Protein AF-A0A350LQU1-F1 (afdb_monomer_lite)

Foldseek 3Di:
DKDWDWAFDDFPCQVVQQVVCVVVVFDPWDRDGGTIITMGDPVVVVPD

Structure (mmCIF, N/CA/C/O backbone):
data_AF-A0A350LQU1-F1
#
_entry.id   AF-A0A350LQU1-F1
#
loop_
_atom_site.group_PDB
_atom_site.id
_atom_site.type_symbol
_atom_site.label_atom_id
_atom_site.label_alt_id
_atom_site.label_comp_id
_atom_site.label_asym_id
_atom_site.label_entity_id
_atom_site.label_seq_id
_atom_site.pdbx_PDB_ins_code
_atom_site.Cartn_x
_atom_site.Cartn_y
_atom_site.Cartn_z
_atom_site.occupancy
_atom_site.B_iso_or_equiv
_atom_site.auth_seq_id
_atom_site.auth_comp_id
_atom_site.auth_asym_id
_atom_site.auth_atom_id
_atom_site.pdbx_PDB_model_num
ATOM 1 N N . MET A 1 1 ? 13.395 2.315 -13.701 1.00 84.19 1 MET A N 1
ATOM 2 C CA . MET A 1 1 ? 13.936 3.080 -12.561 1.00 84.19 1 MET A CA 1
ATOM 3 C C . MET A 1 1 ? 12.809 3.054 -11.581 1.00 84.19 1 MET A C 1
ATOM 5 O O . MET A 1 1 ? 11.758 3.607 -11.893 1.00 84.19 1 MET A O 1
ATOM 9 N N . ASP A 1 2 ? 13.011 2.319 -10.503 1.00 91.25 2 ASP A N 1
ATOM 10 C CA . ASP A 1 2 ? 11.915 1.903 -9.648 1.00 91.25 2 ASP A CA 1
ATOM 11 C C . ASP A 1 2 ? 12.009 2.696 -8.348 1.00 91.25 2 ASP A C 1
ATOM 13 O O . ASP A 1 2 ? 13.101 2.970 -7.842 1.00 91.25 2 ASP A O 1
ATOM 17 N N . PHE A 1 3 ? 10.857 3.124 -7.858 1.00 95.00 3 PHE A N 1
ATOM 18 C CA . PHE A 1 3 ? 10.678 3.950 -6.681 1.00 95.00 3 PHE A CA 1
ATOM 19 C C . PHE A 1 3 ? 10.028 3.123 -5.581 1.00 95.00 3 PHE A C 1
ATOM 21 O O . PHE A 1 3 ? 9.177 2.278 -5.858 1.00 95.00 3 PHE A O 1
ATOM 28 N N . ALA A 1 4 ? 10.385 3.425 -4.336 1.00 95.31 4 ALA A N 1
ATOM 29 C CA . ALA A 1 4 ? 9.560 3.063 -3.195 1.00 95.31 4 ALA A CA 1
ATOM 30 C C . ALA A 1 4 ? 8.417 4.083 -3.101 1.00 95.31 4 ALA A C 1
ATOM 32 O O . ALA A 1 4 ? 8.668 5.286 -2.999 1.00 95.31 4 ALA A O 1
ATOM 33 N N . ILE A 1 5 ? 7.178 3.609 -3.181 1.00 96.56 5 ILE A N 1
ATOM 34 C CA . ILE A 1 5 ? 5.973 4.439 -3.192 1.00 96.56 5 ILE A CA 1
ATOM 35 C C . ILE A 1 5 ? 5.148 4.074 -1.961 1.00 96.56 5 ILE A C 1
ATOM 37 O O . ILE A 1 5 ? 4.874 2.900 -1.724 1.00 96.56 5 ILE A O 1
ATOM 41 N N . PHE A 1 6 ? 4.752 5.085 -1.189 1.00 97.19 6 PHE A N 1
ATOM 42 C CA . PHE A 1 6 ? 3.932 4.922 0.007 1.00 97.19 6 PHE A CA 1
ATOM 43 C C . PHE A 1 6 ? 2.525 5.475 -0.225 1.00 97.19 6 PHE A C 1
ATOM 45 O O . PHE A 1 6 ? 2.356 6.657 -0.527 1.00 97.19 6 PHE A O 1
ATOM 52 N N . LEU A 1 7 ? 1.523 4.615 -0.060 1.00 97.19 7 LEU A N 1
ATOM 53 C CA . LEU A 1 7 ? 0.104 4.916 -0.204 1.00 97.19 7 LEU A CA 1
ATOM 54 C C . LEU A 1 7 ? -0.506 5.088 1.188 1.00 97.19 7 LEU A C 1
ATOM 56 O O . LEU A 1 7 ? -0.704 4.113 1.912 1.00 97.19 7 LEU A O 1
ATOM 60 N N . ALA A 1 8 ? -0.771 6.332 1.582 1.00 97.69 8 ALA A N 1
ATOM 61 C CA . ALA A 1 8 ? -1.340 6.642 2.890 1.00 97.69 8 AL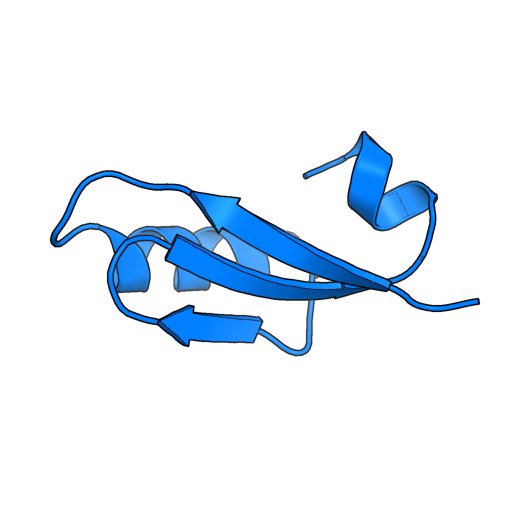A A CA 1
ATOM 62 C C . ALA A 1 8 ? -2.819 6.231 2.980 1.00 97.69 8 ALA A C 1
ATOM 64 O O . ALA A 1 8 ? -3.587 6.427 2.040 1.00 97.69 8 ALA A O 1
ATOM 65 N N . THR A 1 9 ? -3.240 5.729 4.141 1.00 97.31 9 THR A N 1
ATOM 66 C CA . THR A 1 9 ? -4.649 5.436 4.442 1.00 97.31 9 THR A CA 1
ATOM 67 C C . THR A 1 9 ? -4.995 5.764 5.891 1.00 97.31 9 THR A C 1
ATOM 69 O O . THR A 1 9 ? -4.129 6.117 6.694 1.00 97.31 9 THR A O 1
ATOM 72 N N . ALA A 1 10 ? -6.280 5.685 6.235 1.00 97.00 10 ALA A N 1
ATOM 73 C CA . ALA A 1 10 ? -6.713 5.845 7.615 1.00 97.00 10 ALA A CA 1
ATOM 74 C C . ALA A 1 10 ? -6.252 4.647 8.474 1.00 97.00 10 ALA A C 1
ATOM 76 O O . ALA A 1 10 ? -6.265 3.513 7.990 1.00 97.00 10 ALA A O 1
ATOM 77 N N . PRO A 1 11 ? -5.902 4.863 9.756 1.00 95.81 11 PRO A N 1
ATOM 78 C CA . PRO A 1 11 ? -5.493 3.778 10.644 1.00 95.81 11 PRO A CA 1
ATOM 79 C C . PRO A 1 11 ? -6.545 2.664 10.728 1.00 95.81 11 PRO A C 1
ATOM 81 O O . PRO A 1 11 ? -7.723 2.935 10.970 1.00 95.81 11 PRO A O 1
ATOM 84 N N . GLY A 1 12 ? -6.114 1.415 10.563 1.00 95.81 12 GLY A N 1
ATOM 85 C CA . GLY A 1 12 ? -6.972 0.229 10.561 1.00 95.81 12 GLY A CA 1
ATOM 86 C C . GLY A 1 12 ? -7.475 -0.201 9.177 1.00 95.81 12 GLY A C 1
ATOM 87 O O . GLY A 1 12 ? -8.115 -1.248 9.083 1.00 95.81 12 GLY A O 1
ATOM 88 N N . LEU A 1 13 ? -7.200 0.564 8.111 1.00 97.75 13 LEU A N 1
ATOM 89 C CA . LEU A 1 13 ? -7.569 0.225 6.728 1.00 97.75 13 LEU A CA 1
ATOM 90 C C . LEU A 1 13 ? -6.397 -0.298 5.884 1.00 97.75 13 LEU A C 1
ATOM 92 O O . LEU A 1 13 ? -6.559 -0.531 4.689 1.00 97.75 13 LEU A O 1
ATOM 96 N N . GLU A 1 14 ? -5.222 -0.501 6.473 1.00 98.06 14 GLU A N 1
ATOM 97 C CA . GLU A 1 14 ? -4.004 -0.884 5.753 1.00 98.06 14 GLU A CA 1
ATOM 98 C C . GLU A 1 14 ? -4.149 -2.230 5.033 1.00 98.06 14 GLU A C 1
ATOM 100 O O . GLU A 1 14 ? -3.719 -2.370 3.891 1.00 98.06 14 GLU A O 1
ATOM 105 N N . ALA A 1 15 ? -4.800 -3.207 5.672 1.00 97.38 15 ALA A N 1
ATOM 106 C CA . ALA A 1 15 ? -5.048 -4.515 5.066 1.00 97.38 15 ALA A CA 1
ATOM 107 C C . ALA A 1 15 ? -6.014 -4.423 3.873 1.00 97.38 15 ALA A C 1
ATOM 109 O O . ALA A 1 15 ? -5.745 -5.004 2.826 1.00 97.38 15 ALA A O 1
ATOM 110 N N . ALA A 1 16 ? -7.093 -3.643 4.010 1.00 97.94 16 ALA A N 1
ATOM 111 C CA . ALA A 1 16 ? -8.056 -3.432 2.931 1.00 97.94 16 ALA A CA 1
ATOM 112 C C . ALA A 1 16 ? -7.402 -2.727 1.733 1.00 97.94 16 ALA A C 1
ATOM 114 O O . ALA A 1 16 ? -7.534 -3.185 0.601 1.00 97.94 16 ALA A O 1
ATOM 115 N N . LEU A 1 17 ? -6.617 -1.671 1.984 1.00 97.81 17 LEU A N 1
ATOM 116 C CA . LEU A 1 17 ? -5.871 -0.992 0.926 1.00 97.81 17 LEU A CA 1
ATOM 117 C C . LEU A 1 17 ? -4.860 -1.938 0.259 1.00 97.81 17 LEU A C 1
ATOM 119 O O . LEU A 1 17 ? -4.731 -1.927 -0.961 1.00 97.81 17 LEU A O 1
ATOM 123 N N . ALA A 1 18 ? -4.157 -2.777 1.024 1.00 97.50 18 ALA A N 1
ATOM 124 C CA . ALA A 1 18 ? -3.197 -3.724 0.459 1.00 97.50 18 ALA A CA 1
ATOM 125 C C . ALA A 1 18 ? -3.866 -4.746 -0.477 1.00 97.50 18 ALA A C 1
ATOM 127 O O . ALA A 1 18 ? -3.305 -5.063 -1.526 1.00 97.50 18 ALA A O 1
ATOM 128 N N . GLU A 1 19 ? -5.066 -5.228 -0.136 1.00 97.75 19 GLU A N 1
ATOM 129 C CA . GLU A 1 19 ? -5.859 -6.114 -0.997 1.00 97.75 19 GLU A CA 1
ATOM 130 C C . GLU A 1 19 ? -6.279 -5.424 -2.302 1.00 97.75 19 GLU A C 1
ATOM 132 O O . GLU A 1 19 ? -6.109 -5.999 -3.379 1.00 97.75 19 GLU A O 1
ATOM 137 N N . GLU A 1 20 ? -6.763 -4.181 -2.235 1.00 97.19 20 GLU A N 1
ATOM 138 C CA . GLU A 1 20 ? -7.137 -3.396 -3.420 1.00 97.19 20 GLU A CA 1
ATOM 139 C C . GLU A 1 20 ? -5.933 -3.134 -4.334 1.00 97.19 20 GLU A C 1
ATOM 141 O O . GLU A 1 20 ? -5.992 -3.350 -5.546 1.00 97.19 20 GLU A O 1
ATOM 146 N N . VAL A 1 21 ? -4.808 -2.724 -3.747 1.00 96.88 21 VAL A N 1
ATOM 147 C CA . VAL A 1 21 ? -3.549 -2.449 -4.450 1.00 96.88 21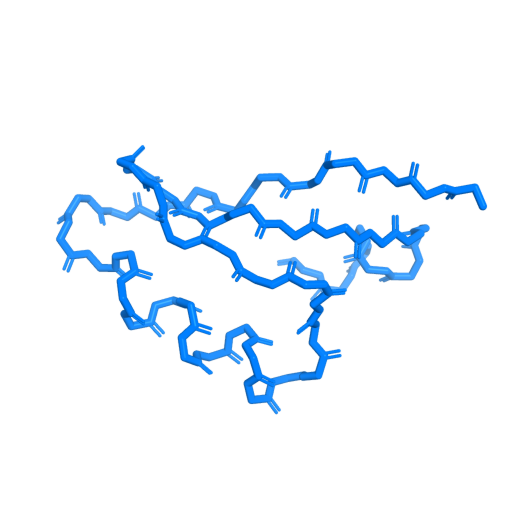 VAL A CA 1
ATOM 148 C C . VAL A 1 21 ? -3.021 -3.718 -5.131 1.00 96.88 21 VAL A C 1
ATOM 150 O O . VAL A 1 21 ? -2.654 -3.685 -6.308 1.00 96.88 21 VAL A O 1
ATOM 153 N N . ALA A 1 22 ? -3.061 -4.866 -4.452 1.00 95.69 22 ALA A N 1
ATOM 154 C CA . ALA A 1 22 ? -2.699 -6.144 -5.058 1.00 95.69 22 ALA A CA 1
ATOM 155 C C . ALA A 1 22 ? -3.662 -6.540 -6.196 1.00 95.69 22 ALA A C 1
ATOM 157 O O . ALA A 1 22 ? -3.216 -6.982 -7.256 1.00 95.69 22 ALA A O 1
ATOM 158 N N . ALA A 1 23 ? -4.974 -6.338 -6.022 1.00 96.81 23 ALA A N 1
ATOM 159 C CA . ALA A 1 23 ? -5.983 -6.632 -7.043 1.00 96.81 23 ALA A CA 1
ATOM 160 C C . ALA A 1 23 ? -5.832 -5.760 -8.304 1.00 96.81 23 ALA A C 1
ATOM 162 O O . ALA A 1 23 ? -6.121 -6.212 -9.413 1.00 96.81 23 ALA A O 1
ATOM 163 N N . LEU A 1 24 ? -5.327 -4.532 -8.155 1.00 95.12 24 LEU A N 1
ATOM 164 C CA . LEU A 1 24 ? -5.011 -3.612 -9.254 1.00 95.12 24 LEU A CA 1
ATOM 165 C C . LEU A 1 24 ? -3.678 -3.928 -9.962 1.00 95.12 24 LEU A C 1
ATOM 167 O O . LEU A 1 24 ? -3.313 -3.256 -10.938 1.00 95.12 24 LEU A O 1
ATOM 171 N N . GLY A 1 25 ? -2.972 -4.966 -9.504 1.00 95.12 25 GLY A N 1
ATOM 172 C CA . GLY A 1 25 ? -1.731 -5.455 -10.095 1.00 95.12 25 GLY A CA 1
ATOM 173 C C . GLY A 1 25 ? -0.500 -4.633 -9.724 1.00 95.12 25 GLY A C 1
ATOM 174 O O . GLY A 1 25 ? 0.506 -4.715 -10.426 1.00 95.12 25 GLY A O 1
ATOM 175 N N . PHE A 1 26 ? -0.565 -3.834 -8.658 1.00 93.50 26 PHE A N 1
ATOM 176 C CA . PHE A 1 26 ? 0.633 -3.239 -8.080 1.00 93.50 26 PHE A CA 1
ATOM 177 C C . PHE A 1 26 ? 1.381 -4.278 -7.248 1.00 93.50 26 PHE A C 1
ATOM 179 O O . PHE A 1 26 ? 0.787 -5.193 -6.676 1.00 93.50 26 PHE A O 1
ATOM 186 N N . GLY A 1 27 ? 2.693 -4.116 -7.137 1.00 90.31 27 GLY A N 1
ATOM 187 C CA . GLY A 1 27 ? 3.478 -4.906 -6.209 1.00 90.31 27 GLY A CA 1
ATOM 188 C C . GLY A 1 27 ? 4.974 -4.832 -6.482 1.00 90.31 27 GLY A C 1
ATOM 189 O O . GLY A 1 27 ? 5.378 -4.321 -7.524 1.00 90.31 27 GLY A O 1
ATOM 190 N N . PRO A 1 28 ? 5.806 -5.365 -5.573 1.00 93.88 28 PRO A N 1
ATOM 191 C CA . PRO A 1 28 ? 5.457 -6.018 -4.301 1.00 93.88 28 PRO A CA 1
ATOM 192 C C . PRO A 1 28 ? 4.715 -5.093 -3.324 1.00 93.88 28 PRO A C 1
ATOM 194 O O . PRO A 1 28 ? 5.041 -3.917 -3.264 1.00 93.88 28 PRO A O 1
ATOM 197 N N . VAL A 1 29 ? 3.717 -5.619 -2.601 1.00 96.94 29 VAL A N 1
ATOM 198 C CA . VAL A 1 29 ? 2.819 -4.861 -1.703 1.00 96.94 29 VAL A CA 1
ATOM 199 C C . VAL A 1 29 ? 3.106 -5.213 -0.243 1.00 96.94 29 VAL A C 1
ATOM 201 O O . VAL A 1 29 ? 3.198 -6.395 0.090 1.00 96.94 29 VAL A O 1
ATOM 204 N N . SER A 1 30 ? 3.206 -4.212 0.634 1.00 97.38 30 SER A N 1
ATOM 205 C CA . SER A 1 30 ? 3.381 -4.406 2.079 1.00 97.38 30 SER A CA 1
ATOM 206 C C . SER A 1 30 ? 2.532 -3.424 2.884 1.00 97.38 30 SER A C 1
ATOM 208 O O . SER A 1 30 ? 2.695 -2.216 2.751 1.00 97.38 30 SER A O 1
ATOM 210 N N . ALA A 1 31 ? 1.64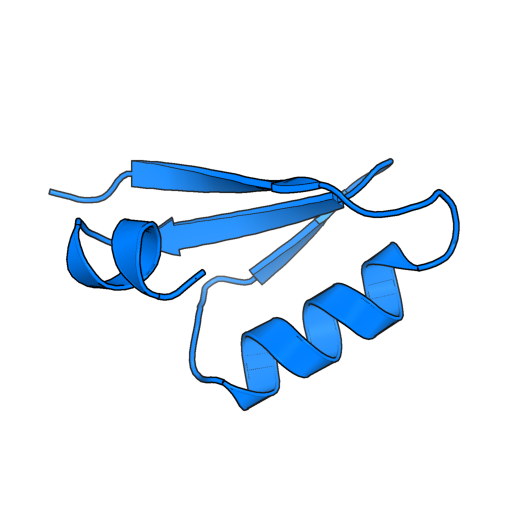5 -3.927 3.745 1.00 97.44 31 ALA A N 1
ATOM 211 C CA . ALA A 1 31 ? 0.896 -3.096 4.687 1.00 97.44 31 ALA A CA 1
ATOM 212 C C . ALA A 1 31 ? 1.791 -2.689 5.869 1.00 97.44 31 ALA A C 1
ATOM 214 O O . ALA A 1 31 ? 2.391 -3.544 6.524 1.00 97.44 31 ALA A O 1
ATOM 215 N N . VAL A 1 32 ? 1.864 -1.392 6.162 1.00 96.75 32 VAL A N 1
ATOM 216 C CA . VAL A 1 32 ? 2.657 -0.816 7.262 1.00 96.75 32 VAL A CA 1
ATOM 217 C C . VAL A 1 32 ? 1.805 0.209 8.016 1.00 96.75 32 VAL A C 1
ATOM 219 O O . VAL A 1 32 ? 0.863 0.732 7.432 1.00 96.75 32 VAL A O 1
ATOM 222 N N . PRO A 1 33 ? 2.081 0.544 9.289 1.00 96.81 33 PRO A N 1
ATOM 223 C CA . PRO A 1 33 ? 1.245 1.493 10.028 1.00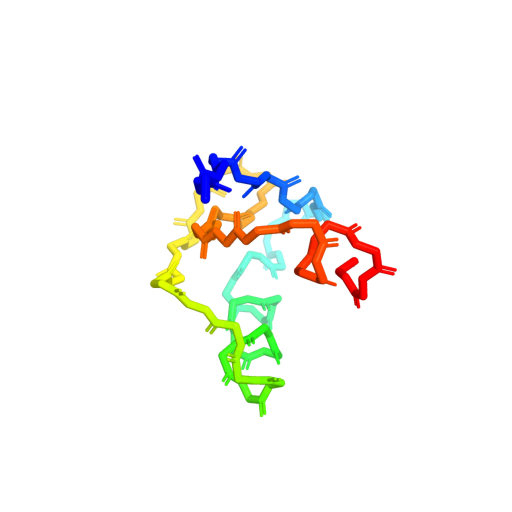 96.81 33 PRO A CA 1
ATOM 224 C C . PRO A 1 33 ? 0.988 2.801 9.258 1.00 96.81 33 PRO A C 1
ATOM 226 O O . PRO A 1 33 ? 1.928 3.521 8.922 1.00 96.81 33 PRO A O 1
ATOM 229 N N . GLY A 1 34 ? -0.288 3.106 8.993 1.00 96.31 34 GLY A N 1
ATOM 230 C CA . GLY A 1 34 ? -0.717 4.303 8.265 1.00 96.31 34 GLY A CA 1
ATOM 231 C C . GLY A 1 34 ? -0.747 4.192 6.734 1.00 96.31 34 GLY A C 1
ATOM 232 O O . GLY A 1 34 ? -1.075 5.185 6.081 1.00 96.31 34 GLY A O 1
ATOM 233 N N . GLY A 1 35 ? -0.426 3.040 6.135 1.00 97.56 35 GLY A N 1
ATOM 234 C CA . GLY A 1 35 ? -0.445 2.903 4.678 1.00 97.56 35 GLY A CA 1
ATOM 235 C C . GLY A 1 35 ? 0.041 1.573 4.105 1.00 97.56 35 GLY A C 1
ATOM 236 O O . GLY A 1 35 ? 0.126 0.548 4.777 1.00 97.56 35 GLY A O 1
ATOM 237 N N . VAL A 1 36 ? 0.354 1.606 2.813 1.00 97.81 36 VAL A N 1
ATOM 238 C CA . VAL A 1 36 ? 0.870 0.474 2.042 1.00 97.81 36 VAL A CA 1
ATOM 239 C C . VAL A 1 36 ? 2.085 0.919 1.240 1.00 97.81 36 VAL A C 1
ATOM 241 O O . VAL A 1 36 ? 2.061 1.958 0.588 1.00 97.81 36 VAL A O 1
ATOM 244 N N . GLU A 1 37 ? 3.147 0.127 1.266 1.00 97.75 37 GLU A N 1
ATOM 245 C CA . GLU A 1 37 ? 4.335 0.326 0.442 1.00 97.75 37 GLU A CA 1
ATOM 246 C C . GLU A 1 37 ? 4.268 -0.545 -0.813 1.00 97.75 37 GLU A C 1
ATOM 248 O O . GLU A 1 37 ? 3.951 -1.737 -0.736 1.00 97.75 37 GLU A O 1
ATOM 253 N N . ILE A 1 38 ? 4.598 0.052 -1.962 1.00 97.06 38 ILE A N 1
ATOM 254 C CA . ILE A 1 38 ? 4.803 -0.644 -3.234 1.00 97.06 38 ILE A CA 1
ATOM 255 C C . ILE A 1 38 ? 6.124 -0.240 -3.888 1.00 97.06 38 ILE A C 1
ATOM 257 O O . ILE A 1 38 ? 6.688 0.814 -3.593 1.00 97.06 38 ILE A O 1
ATOM 261 N N . THR A 1 39 ? 6.616 -1.070 -4.809 1.00 96.62 39 THR A N 1
ATOM 262 C CA . THR A 1 39 ? 7.736 -0.710 -5.692 1.00 96.62 39 THR A CA 1
ATOM 263 C C . THR A 1 39 ? 7.251 -0.601 -7.133 1.00 96.62 39 THR A C 1
ATOM 265 O O . THR A 1 39 ? 6.544 -1.484 -7.605 1.00 96.62 39 THR A O 1
ATOM 268 N N . GLY A 1 40 ? 7.620 0.466 -7.841 1.00 94.44 40 GLY A N 1
ATOM 269 C CA . GLY A 1 40 ? 7.177 0.670 -9.222 1.00 94.44 40 GLY A CA 1
ATOM 270 C C . GLY A 1 40 ? 7.822 1.865 -9.911 1.00 94.44 40 GLY A C 1
ATOM 271 O O . GLY A 1 40 ? 8.579 2.613 -9.300 1.00 94.44 40 GLY A O 1
ATOM 272 N N . GLY A 1 41 ? 7.547 2.046 -11.197 1.00 95.12 41 GLY A N 1
ATOM 273 C CA . GLY A 1 41 ? 8.043 3.172 -11.978 1.00 95.12 41 GLY A CA 1
ATOM 274 C C . GLY A 1 41 ? 7.077 4.356 -11.989 1.00 95.12 41 GLY A C 1
ATOM 275 O O . GLY A 1 41 ? 6.102 4.427 -11.247 1.00 95.12 41 GLY A O 1
ATOM 276 N N . TRP A 1 42 ? 7.325 5.299 -12.899 1.00 94.88 42 TRP A N 1
ATOM 277 C CA . TRP A 1 42 ? 6.408 6.415 -13.157 1.00 94.88 42 TRP A CA 1
ATOM 278 C C . TRP A 1 42 ? 4.965 6.004 -13.490 1.00 94.88 42 TRP A C 1
ATOM 280 O O . TRP A 1 42 ? 4.060 6.699 -13.028 1.00 94.88 42 TRP A O 1
ATOM 290 N N . PRO A 1 43 ? 4.708 4.910 -14.240 1.00 93.88 43 PRO A N 1
ATOM 291 C CA . PRO A 1 43 ? 3.345 4.439 -14.447 1.00 93.88 43 PRO A CA 1
ATOM 292 C C . PRO A 1 43 ? 2.632 4.150 -13.129 1.00 93.88 43 PRO A C 1
ATOM 294 O O . PRO A 1 43 ? 1.506 4.606 -12.969 1.00 93.88 43 PRO A O 1
ATOM 297 N N . GLU A 1 44 ? 3.289 3.468 -12.183 1.00 93.69 44 GLU A N 1
ATOM 298 C CA . GLU A 1 44 ? 2.756 3.176 -10.849 1.00 93.69 44 GLU A CA 1
ATOM 299 C C . GLU A 1 44 ? 2.524 4.454 -10.039 1.00 93.69 44 GLU A C 1
ATOM 301 O O . GLU A 1 44 ? 1.470 4.587 -9.432 1.00 93.69 44 GLU A O 1
ATOM 306 N N . VAL A 1 45 ? 3.441 5.426 -10.102 1.00 92.19 45 VAL A N 1
ATOM 307 C CA . VAL A 1 45 ? 3.282 6.732 -9.433 1.00 92.19 45 VAL A CA 1
ATOM 308 C C . VAL A 1 45 ? 2.061 7.507 -9.942 1.00 92.19 45 VAL A C 1
ATOM 310 O O . VAL A 1 45 ? 1.422 8.206 -9.168 1.00 92.19 45 VAL A O 1
ATOM 313 N N . TRP A 1 46 ? 1.742 7.432 -11.237 1.00 93.31 46 TRP A N 1
ATOM 314 C CA . TRP A 1 4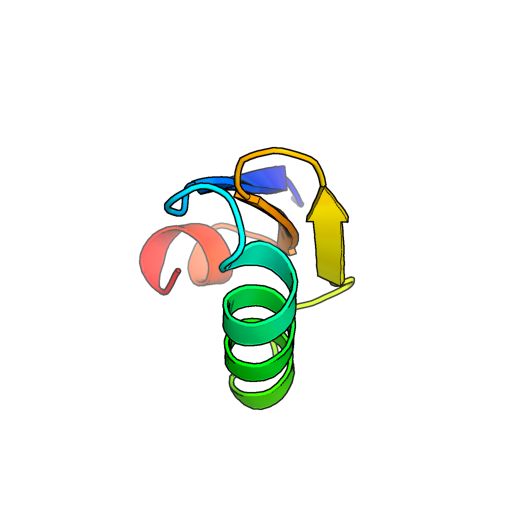6 ? 0.609 8.172 -11.811 1.00 93.31 46 TRP A CA 1
ATOM 315 C C . TRP A 1 46 ? -0.748 7.509 -11.608 1.00 93.31 46 TRP A C 1
ATOM 317 O O . TRP A 1 46 ? -1.770 8.186 -11.716 1.00 93.31 46 TRP A O 1
ATOM 327 N N . ARG A 1 47 ? -0.768 6.191 -11.416 1.00 92.44 47 ARG A N 1
ATOM 328 C CA . ARG A 1 47 ? -2.007 5.406 -11.343 1.00 92.44 47 ARG A CA 1
ATOM 329 C C . ARG A 1 47 ? -2.387 4.995 -9.918 1.00 92.44 47 ARG A C 1
ATOM 331 O O . ARG A 1 47 ? -3.489 4.475 -9.755 1.00 92.44 47 ARG A O 1
ATOM 338 N N . ALA A 1 48 ? -1.471 5.134 -8.960 1.00 84.31 48 ALA A N 1
ATOM 339 C CA . ALA A 1 48 ? -1.713 4.922 -7.535 1.00 84.31 48 ALA A CA 1
ATOM 340 C C . ALA A 1 48 ? -2.2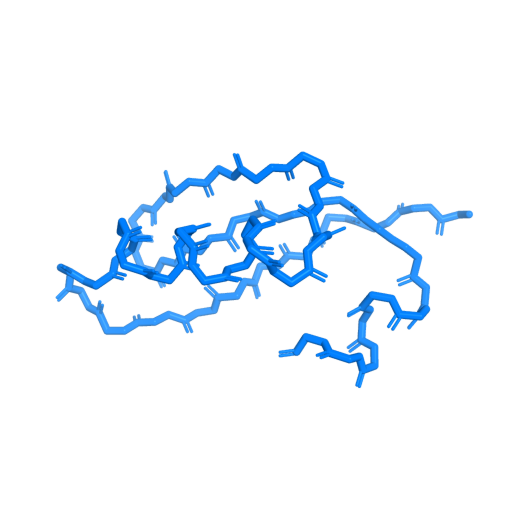75 6.193 -6.888 1.00 84.31 48 ALA A C 1
ATOM 342 O O . ALA A 1 48 ? -3.124 6.044 -5.984 1.00 84.31 48 ALA A O 1
#

Secondary structure (DSSP, 8-state):
--EEEEEE--TT-HHHHHHHHHHTT--SEEEETTEEEEEE-HHHHHH-

Radius of gyration: 9.89 Å; chains: 1; bounding box: 22×15×25 Å

pLDDT: mean 95.45, std 2.99, range [84.19, 98.06]

Sequence (48 aa):
MDFAIFLATAPGLEAALAEEVAALGFGPVSAVPGGVEITGGWPEVWRA